Protein AF-A0A916F4X7-F1 (afdb_monomer_lite)

Sequence (88 aa):
MASALIDTNLALLLVVGTTNKAYISTHKRTKEFTEEDYDQLLFQLEGFESLWITSHCLAEVSNLLKQTDEKKARELLSTLSSVGGILF

Radius of gyration: 12.21 Å; chains: 1; bounding box: 28×23×32 Å

Secondary structure (DSSP, 8-state):
--EEE--HHHHHHHHHHHH-GGGTTTSTTTTTS-HHHHHHHHHHHTT-SEEE--HHHHHHHHHHTTSS-HHHHHHHHHHHHHHHTT--

Structure (mmCIF, N/CA/C/O backbone):
data_AF-A0A916F4X7-F1
#
_entry.id   AF-A0A916F4X7-F1
#
loop_
_atom_site.group_PDB
_atom_site.id
_atom_site.type_symbol
_atom_site.label_atom_id
_atom_site.label_alt_id
_atom_site.label_comp_id
_atom_site.label_asym_id
_atom_site.label_entity_id
_atom_site.label_seq_id
_atom_site.pdbx_PDB_ins_code
_atom_site.Cartn_x
_atom_site.Cartn_y
_atom_site.Cartn_z
_atom_site.occupancy
_atom_site.B_iso_or_equiv
_atom_site.auth_seq_id
_atom_site.auth_comp_id
_atom_site.auth_asym_id
_atom_site.auth_atom_id
_atom_site.pdbx_PD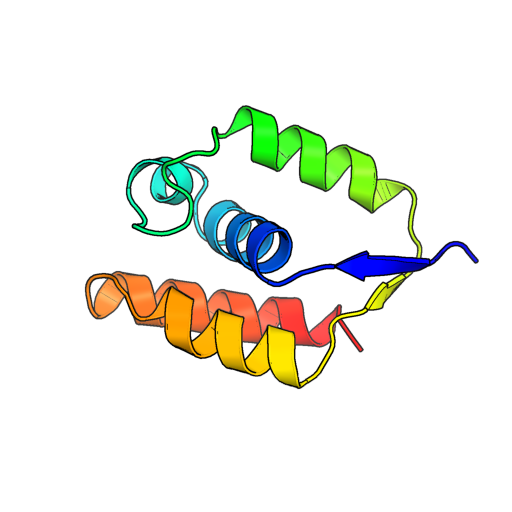B_model_num
ATOM 1 N N . MET A 1 1 ? 15.815 -7.210 -18.844 1.00 71.56 1 MET A N 1
ATOM 2 C CA . MET A 1 1 ? 15.162 -7.222 -17.529 1.00 71.56 1 MET A CA 1
ATOM 3 C C . MET A 1 1 ? 14.931 -5.782 -17.117 1.00 71.56 1 MET A C 1
ATOM 5 O O . MET A 1 1 ? 15.897 -5.073 -16.847 1.00 71.56 1 MET A O 1
ATOM 9 N N . ALA A 1 2 ? 13.689 -5.310 -17.221 1.00 90.38 2 ALA A N 1
ATOM 10 C CA . ALA A 1 2 ? 13.311 -3.976 -16.764 1.00 90.38 2 ALA A CA 1
ATOM 11 C C . ALA A 1 2 ? 12.912 -4.061 -15.289 1.00 90.38 2 ALA A C 1
ATOM 13 O O . ALA A 1 2 ? 12.147 -4.944 -14.906 1.00 90.38 2 ALA A O 1
ATOM 14 N N . SER A 1 3 ? 13.423 -3.146 -14.472 1.00 93.31 3 SER A N 1
ATOM 15 C CA . SER A 1 3 ? 13.098 -3.062 -13.049 1.00 93.31 3 SER A CA 1
ATOM 16 C C . SER A 1 3 ? 12.628 -1.662 -12.690 1.00 93.31 3 SER A C 1
ATOM 18 O O . SER A 1 3 ? 13.173 -0.686 -13.210 1.00 93.31 3 SER A O 1
ATOM 20 N N . ALA A 1 4 ? 11.678 -1.567 -11.767 1.00 93.25 4 ALA A N 1
ATOM 21 C CA . ALA A 1 4 ? 11.207 -0.297 -11.228 1.00 93.25 4 ALA A CA 1
ATOM 22 C C . ALA A 1 4 ? 11.546 -0.187 -9.740 1.00 93.25 4 ALA A C 1
ATOM 24 O O . ALA A 1 4 ? 11.526 -1.173 -9.006 1.00 93.25 4 ALA A O 1
ATOM 25 N N . LEU A 1 5 ? 11.868 1.028 -9.305 1.00 94.56 5 LEU A N 1
ATOM 26 C CA . LEU A 1 5 ? 11.978 1.385 -7.896 1.00 94.56 5 LEU A CA 1
ATOM 27 C C . LEU A 1 5 ? 10.696 2.124 -7.514 1.00 94.56 5 LEU A C 1
ATOM 29 O O . LEU A 1 5 ? 10.368 3.128 -8.145 1.00 94.56 5 LEU A O 1
ATOM 33 N N . ILE A 1 6 ? 9.984 1.632 -6.505 1.00 94.62 6 ILE A N 1
ATOM 34 C CA . ILE A 1 6 ? 8.742 2.24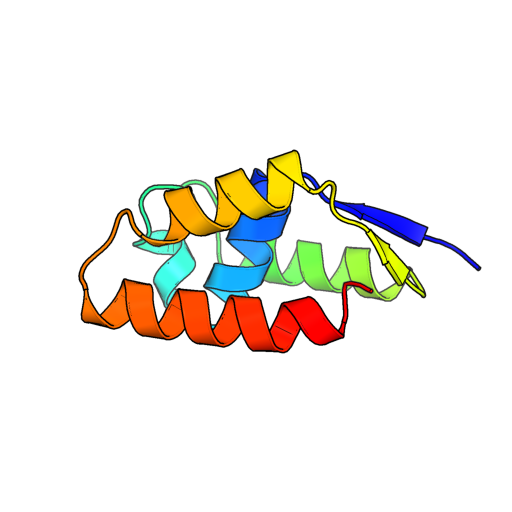0 -6.026 1.00 94.62 6 ILE A CA 1
ATOM 35 C C . ILE A 1 6 ? 9.021 3.131 -4.812 1.00 94.62 6 ILE A C 1
ATOM 37 O O . ILE A 1 6 ? 9.815 2.784 -3.932 1.00 94.62 6 ILE A O 1
ATOM 41 N N . ASP A 1 7 ? 8.381 4.297 -4.773 1.00 95.06 7 ASP A N 1
ATOM 42 C CA . ASP A 1 7 ? 8.461 5.210 -3.637 1.00 95.06 7 ASP A CA 1
ATOM 43 C C . ASP A 1 7 ? 7.445 4.845 -2.537 1.00 95.06 7 ASP A C 1
ATOM 45 O O . ASP A 1 7 ? 6.657 3.904 -2.662 1.00 95.06 7 ASP A O 1
ATOM 49 N N . THR A 1 8 ? 7.459 5.593 -1.430 1.00 95.62 8 THR A N 1
ATOM 50 C CA . THR A 1 8 ? 6.557 5.357 -0.294 1.00 95.62 8 THR A CA 1
ATOM 51 C C . THR A 1 8 ? 5.075 5.484 -0.685 1.00 95.62 8 THR A C 1
ATOM 53 O O . THR A 1 8 ? 4.256 4.683 -0.233 1.00 95.62 8 THR A O 1
ATOM 56 N N . ASN A 1 9 ? 4.702 6.468 -1.511 1.00 95.69 9 ASN A N 1
ATOM 57 C CA . ASN A 1 9 ? 3.296 6.762 -1.809 1.00 95.69 9 ASN A CA 1
ATOM 58 C C . ASN A 1 9 ? 2.679 5.725 -2.750 1.00 95.69 9 ASN A C 1
ATOM 60 O O . ASN A 1 9 ? 1.576 5.240 -2.491 1.00 95.69 9 ASN A O 1
ATOM 64 N N . LEU A 1 10 ? 3.400 5.333 -3.799 1.00 96.06 10 LEU A N 1
ATOM 65 C CA . LEU A 1 10 ? 2.950 4.282 -4.705 1.00 96.06 10 LEU A CA 1
ATOM 66 C C . LEU A 1 10 ? 2.966 2.916 -4.017 1.00 96.06 10 LEU A C 1
ATOM 68 O O . LEU A 1 10 ? 2.057 2.121 -4.237 1.00 96.06 10 LEU A O 1
ATOM 72 N N . ALA A 1 11 ? 3.922 2.653 -3.119 1.00 95.81 11 ALA A N 1
ATOM 73 C CA . ALA A 1 11 ? 3.901 1.440 -2.303 1.00 95.81 11 ALA A CA 1
ATOM 74 C C . ALA A 1 11 ? 2.688 1.404 -1.357 1.00 95.81 11 ALA A C 1
ATOM 76 O O . ALA A 1 11 ? 2.066 0.356 -1.190 1.00 95.81 11 ALA A O 1
ATOM 77 N N . LEU A 1 12 ? 2.309 2.544 -0.769 1.00 97.06 12 LEU A N 1
ATOM 78 C CA . LEU A 1 12 ? 1.082 2.654 0.022 1.00 97.06 12 LEU A CA 1
ATOM 79 C C . LEU A 1 12 ? -0.164 2.378 -0.817 1.00 97.06 12 LEU A C 1
ATOM 81 O O . LEU A 1 12 ? -1.004 1.590 -0.386 1.00 97.06 12 LEU A O 1
ATOM 85 N N . LEU A 1 13 ? -0.281 2.998 -1.994 1.00 97.56 13 LEU A N 1
ATOM 86 C CA . LEU A 1 13 ? -1.401 2.763 -2.906 1.00 97.56 13 LEU A CA 1
ATOM 87 C C . LEU A 1 13 ? -1.470 1.290 -3.321 1.00 97.56 13 LEU A C 1
ATOM 89 O O . LEU A 1 13 ? -2.543 0.692 -3.266 1.00 97.56 13 LEU A O 1
ATOM 93 N N . LEU A 1 14 ? -0.321 0.692 -3.647 1.00 96.50 14 LEU A N 1
ATOM 94 C CA . LEU A 1 14 ? -0.213 -0.715 -4.009 1.00 96.50 14 LEU A CA 1
ATOM 95 C C . LEU A 1 14 ? -0.712 -1.617 -2.878 1.00 96.50 14 LEU A C 1
ATOM 97 O O . LEU A 1 14 ? -1.562 -2.470 -3.121 1.00 96.50 14 LEU A O 1
ATOM 101 N N . VAL A 1 15 ? -0.239 -1.429 -1.641 1.00 96.88 15 VAL A N 1
ATOM 102 C CA . VAL A 1 15 ? -0.670 -2.270 -0.512 1.00 96.88 15 VAL A CA 1
ATOM 103 C C . VAL A 1 15 ? -2.146 -2.053 -0.190 1.00 96.88 15 VAL A C 1
ATOM 105 O O . VAL A 1 15 ? -2.883 -3.028 -0.089 1.00 96.88 15 VAL A O 1
ATOM 108 N N . VAL A 1 16 ? -2.599 -0.801 -0.068 1.00 97.69 16 VAL A N 1
ATOM 109 C CA . VAL A 1 16 ? -3.994 -0.487 0.281 1.00 97.69 16 VAL A CA 1
ATOM 110 C C . VAL A 1 16 ? -4.961 -1.026 -0.775 1.00 97.69 16 VAL A C 1
ATOM 112 O O . VAL A 1 16 ? -5.927 -1.698 -0.415 1.00 97.69 16 VAL A O 1
ATOM 115 N N . GLY A 1 17 ? -4.685 -0.788 -2.060 1.00 97.25 17 GLY A N 1
ATOM 116 C CA . GLY A 1 17 ? -5.516 -1.276 -3.160 1.00 97.25 17 GLY A CA 1
ATOM 117 C C . GLY A 1 17 ? -5.522 -2.801 -3.274 1.00 97.25 17 GLY A C 1
ATOM 118 O O . GLY A 1 17 ? -6.579 -3.387 -3.502 1.00 97.25 17 GLY A O 1
ATOM 119 N N . THR A 1 18 ? -4.380 -3.448 -3.013 1.00 96.31 18 THR A N 1
ATOM 120 C CA . THR A 1 18 ? -4.272 -4.919 -2.994 1.00 96.31 18 THR A CA 1
ATOM 121 C C . THR A 1 18 ? -5.036 -5.534 -1.822 1.00 96.31 18 THR A C 1
ATOM 123 O O . THR A 1 18 ? -5.620 -6.604 -1.971 1.00 96.31 18 THR A O 1
ATOM 126 N N . THR A 1 19 ? -5.073 -4.873 -0.660 1.00 96.75 19 THR A N 1
ATOM 127 C CA . THR A 1 19 ? -5.891 -5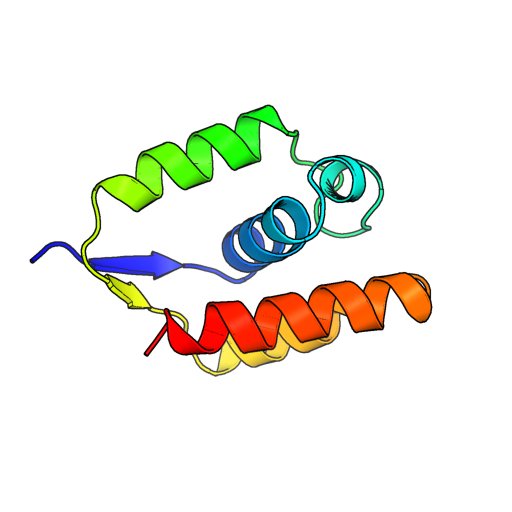.323 0.476 1.00 96.75 19 THR A CA 1
ATOM 128 C C . THR A 1 19 ? -7.378 -5.197 0.162 1.00 96.75 19 THR A C 1
ATOM 130 O O . THR A 1 19 ? -8.134 -6.149 0.347 1.00 96.75 19 THR A O 1
ATOM 133 N N . ASN A 1 20 ? -7.808 -4.007 -0.265 1.00 96.56 20 ASN A N 1
ATOM 134 C CA . ASN A 1 20 ? -9.179 -3.713 -0.662 1.00 96.56 20 ASN A CA 1
ATOM 135 C C . ASN A 1 20 ? -9.221 -2.351 -1.372 1.00 96.56 20 ASN A C 1
ATOM 137 O O . ASN A 1 20 ? -8.980 -1.326 -0.734 1.00 96.56 20 ASN A O 1
ATOM 141 N N . LYS A 1 21 ? -9.606 -2.313 -2.653 1.00 96.69 21 LYS A N 1
ATOM 142 C CA . LYS A 1 21 ? -9.726 -1.062 -3.425 1.00 96.69 21 LYS A CA 1
ATOM 143 C C . LYS A 1 21 ? -10.585 0.005 -2.732 1.00 96.69 21 LYS A C 1
ATOM 145 O O . LYS A 1 21 ? -10.188 1.166 -2.681 1.00 96.69 21 LYS A O 1
ATOM 150 N N . ALA A 1 22 ? -11.660 -0.388 -2.046 1.00 96.38 22 ALA A N 1
ATOM 151 C CA . ALA A 1 22 ? -12.513 0.549 -1.314 1.00 96.38 22 ALA A CA 1
ATOM 152 C C . ALA A 1 22 ? -11.793 1.239 -0.134 1.00 96.38 22 ALA A C 1
ATOM 154 O O . ALA A 1 22 ? -12.247 2.269 0.372 1.00 96.38 22 ALA A O 1
ATOM 155 N N . TYR A 1 23 ? -10.664 0.700 0.342 1.00 97.38 23 TYR A N 1
ATOM 156 C CA . TYR A 1 23 ? -9.855 1.353 1.370 1.00 97.38 23 TYR A CA 1
ATOM 157 C C . TYR A 1 23 ? -9.064 2.543 0.825 1.00 97.38 23 TYR A C 1
ATOM 159 O O . TYR A 1 23 ? -8.731 3.422 1.620 1.00 97.38 23 TYR A 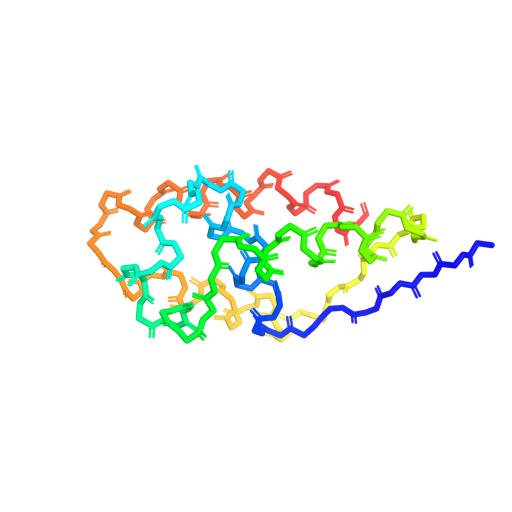O 1
ATOM 167 N N . ILE A 1 24 ? -8.829 2.630 -0.490 1.00 97.75 24 ILE A N 1
ATOM 168 C CA . ILE A 1 24 ? -8.079 3.730 -1.114 1.00 97.75 24 ILE A CA 1
ATOM 169 C C . ILE A 1 24 ? -8.705 5.074 -0.729 1.00 97.75 24 ILE A C 1
ATOM 171 O O . ILE A 1 24 ? -8.017 5.923 -0.161 1.00 97.75 24 ILE A O 1
ATOM 175 N N . SER A 1 25 ? -10.024 5.207 -0.901 1.00 96.50 25 SER A N 1
ATOM 176 C CA . SER A 1 25 ? -10.782 6.434 -0.613 1.00 96.50 25 SER A CA 1
ATOM 177 C C . SER A 1 25 ? -10.925 6.761 0.881 1.00 96.50 25 SER A C 1
ATOM 179 O O . SER A 1 25 ? -11.223 7.900 1.243 1.00 96.50 25 SER A O 1
ATOM 181 N N . THR A 1 26 ? -10.706 5.788 1.775 1.00 95.06 26 THR A N 1
ATOM 182 C CA . THR A 1 26 ? -10.923 5.962 3.225 1.00 95.06 26 THR A CA 1
ATOM 183 C C . THR A 1 26 ? -9.633 6.041 4.035 1.00 95.06 26 THR A C 1
ATOM 185 O O . THR A 1 26 ? -9.634 6.586 5.142 1.00 95.06 26 THR A O 1
ATOM 188 N N . HIS A 1 27 ? -8.517 5.530 3.517 1.00 95.94 27 HIS A N 1
ATOM 189 C CA . HIS A 1 27 ? -7.241 5.548 4.214 1.00 95.94 27 HIS A CA 1
ATOM 190 C C . HIS A 1 27 ? -6.558 6.919 4.081 1.00 95.94 27 HIS A C 1
ATOM 192 O O . HIS A 1 27 ? -6.427 7.490 2.999 1.00 95.94 27 HIS A O 1
ATOM 198 N N . LYS A 1 28 ? -6.079 7.462 5.209 1.00 94.75 28 LYS A N 1
ATOM 199 C CA . LYS A 1 28 ? -5.611 8.857 5.336 1.00 94.75 28 LYS A CA 1
ATOM 200 C C . LYS A 1 28 ? -4.573 9.274 4.287 1.00 94.75 28 LYS A C 1
ATOM 202 O O . LYS A 1 28 ? -4.542 10.448 3.922 1.00 94.75 28 LYS A O 1
ATOM 207 N N . ARG A 1 29 ? -3.716 8.339 3.867 1.00 95.44 29 ARG A N 1
ATOM 208 C CA . ARG A 1 29 ? -2.597 8.575 2.940 1.00 95.44 29 ARG A CA 1
ATOM 209 C C . ARG A 1 29 ? -2.907 8.298 1.479 1.00 95.44 29 ARG A C 1
ATOM 211 O O . ARG A 1 29 ? -2.148 8.743 0.640 1.00 95.44 29 ARG A O 1
ATOM 218 N N . THR A 1 30 ? -3.982 7.577 1.188 1.00 96.62 30 THR A N 1
ATOM 219 C 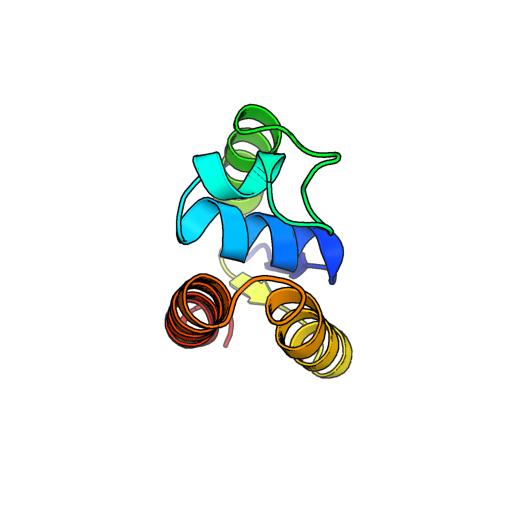CA . THR A 1 30 ? -4.323 7.193 -0.187 1.00 96.62 30 THR A CA 1
ATOM 220 C C . THR A 1 30 ? -5.616 7.829 -0.670 1.00 96.62 30 THR A C 1
ATOM 222 O O . THR A 1 30 ? -5.953 7.681 -1.831 1.00 96.62 30 THR A O 1
ATOM 225 N N . LYS A 1 31 ? -6.320 8.574 0.191 1.00 94.62 31 LYS A N 1
ATOM 226 C CA . LYS A 1 31 ? -7.581 9.256 -0.140 1.00 94.62 31 LYS A CA 1
ATOM 227 C C . LYS A 1 31 ? -7.486 10.290 -1.272 1.00 94.62 31 LYS A C 1
ATOM 229 O O . LYS A 1 31 ? -8.510 10.827 -1.674 1.00 94.62 31 LYS A O 1
ATOM 234 N N . GLU A 1 32 ? -6.273 10.655 -1.684 1.00 95.56 32 GLU A N 1
ATOM 235 C CA . GLU A 1 32 ? -6.026 11.518 -2.844 1.00 95.56 32 GLU A CA 1
ATOM 236 C C . GLU A 1 32 ? -6.018 10.747 -4.171 1.00 95.56 32 GLU A C 1
ATOM 238 O O . GLU A 1 32 ? -6.142 11.365 -5.222 1.00 95.56 32 GLU A O 1
ATOM 243 N N . PHE A 1 33 ? -5.920 9.417 -4.109 1.00 97.50 33 PHE A N 1
ATOM 244 C CA . PHE A 1 33 ? -6.003 8.512 -5.247 1.00 97.50 33 PHE A CA 1
ATOM 245 C C . PHE A 1 33 ? -7.405 7.912 -5.376 1.00 97.50 33 PHE A C 1
ATOM 247 O O . PHE A 1 33 ? -8.200 7.877 -4.430 1.00 97.50 33 PHE A O 1
ATOM 254 N N . THR A 1 34 ? -7.670 7.391 -6.564 1.00 97.94 34 THR A N 1
ATOM 255 C CA . THR A 1 34 ? -8.878 6.661 -6.944 1.00 97.94 34 THR A CA 1
ATOM 256 C C . THR A 1 34 ? -8.592 5.169 -7.127 1.00 97.94 34 THR A C 1
ATOM 258 O O . THR A 1 34 ? -7.440 4.727 -7.113 1.00 97.94 34 THR A O 1
ATOM 261 N N . GLU A 1 35 ? -9.646 4.365 -7.280 1.00 98.12 35 GLU A N 1
ATOM 262 C CA . GLU A 1 35 ? -9.481 2.950 -7.633 1.00 98.12 35 GLU A CA 1
ATOM 263 C C . GLU A 1 35 ? -8.890 2.806 -9.045 1.00 98.12 35 GLU A C 1
ATOM 265 O O . GLU A 1 35 ? -8.066 1.923 -9.281 1.00 98.12 35 GLU A O 1
ATOM 270 N N . GLU A 1 36 ? -9.231 3.727 -9.948 1.00 98.12 36 GLU A N 1
ATOM 271 C CA . GLU A 1 36 ? -8.668 3.818 -11.291 1.00 98.12 36 GLU A CA 1
ATOM 272 C C . GLU A 1 36 ? -7.166 4.134 -11.271 1.00 98.12 36 GLU A C 1
ATOM 274 O O . GLU A 1 36 ? -6.418 3.548 -12.052 1.00 98.12 36 GLU A O 1
ATOM 279 N N . ASP A 1 37 ? -6.694 5.001 -10.367 1.00 97.94 37 ASP A N 1
ATOM 280 C CA . ASP A 1 37 ? -5.256 5.278 -10.209 1.00 97.94 37 ASP A CA 1
ATOM 281 C C . ASP A 1 37 ? -4.485 4.025 -9.775 1.00 97.94 37 ASP A C 1
ATOM 283 O O . ASP A 1 37 ? -3.366 3.788 -10.231 1.00 97.94 37 ASP A O 1
ATOM 287 N N . TYR A 1 38 ? -5.088 3.192 -8.922 1.00 97.94 38 TYR A N 1
ATOM 288 C CA . TYR A 1 38 ? -4.510 1.900 -8.555 1.00 97.94 38 TYR A CA 1
ATOM 289 C C . TYR A 1 38 ? -4.457 0.939 -9.750 1.00 97.94 38 TYR A C 1
ATOM 291 O O . TYR A 1 38 ? -3.442 0.273 -9.951 1.00 97.94 38 TYR A O 1
ATOM 299 N N . ASP A 1 39 ? -5.500 0.895 -10.579 1.00 97.81 39 ASP A N 1
ATOM 300 C CA . ASP A 1 39 ? -5.495 0.076 -11.795 1.00 97.81 39 ASP A CA 1
ATOM 301 C C . ASP A 1 39 ? -4.446 0.554 -12.810 1.00 97.81 39 ASP A C 1
ATOM 303 O O . ASP A 1 39 ? -3.751 -0.262 -13.419 1.00 97.81 39 ASP A O 1
ATOM 307 N N . GLN A 1 40 ? -4.262 1.871 -12.947 1.00 97.69 40 GLN A N 1
ATOM 308 C CA . GLN A 1 40 ? -3.182 2.439 -13.756 1.00 97.69 40 GLN A CA 1
ATOM 309 C C . GLN A 1 40 ? -1.802 2.085 -13.204 1.00 97.69 40 GLN A C 1
ATOM 311 O O . GLN A 1 40 ? -0.912 1.746 -13.985 1.00 97.69 40 GLN A O 1
ATOM 316 N N . LEU A 1 41 ? -1.628 2.118 -11.879 1.00 96.38 41 LEU A N 1
ATOM 317 C CA . LEU A 1 41 ? -0.394 1.674 -11.243 1.00 96.38 41 LEU A CA 1
ATOM 318 C C . LEU A 1 41 ? -0.109 0.212 -11.602 1.00 96.38 41 LEU A C 1
ATOM 320 O O . LEU A 1 41 ? 0.967 -0.073 -12.112 1.00 96.38 41 LEU A O 1
ATOM 324 N N . LEU A 1 42 ? -1.065 -0.705 -11.417 1.00 95.62 42 LEU A N 1
ATOM 325 C CA . LEU A 1 42 ? -0.873 -2.116 -11.775 1.00 95.62 42 LEU A CA 1
ATOM 326 C C . LEU A 1 42 ? -0.478 -2.291 -13.246 1.00 95.62 42 LEU A C 1
ATOM 328 O O . LEU A 1 42 ? 0.513 -2.961 -13.528 1.00 95.62 42 LEU A O 1
ATOM 332 N N . PHE A 1 43 ? -1.186 -1.626 -14.163 1.00 96.44 43 PHE A N 1
ATOM 333 C CA . PHE A 1 43 ? -0.883 -1.670 -15.594 1.00 96.44 43 PHE A CA 1
ATOM 334 C C . PHE A 1 43 ? 0.545 -1.195 -15.915 1.00 96.44 43 PHE A C 1
ATOM 336 O O . PHE A 1 43 ? 1.232 -1.774 -16.753 1.00 96.44 43 PHE A O 1
ATOM 343 N N . GLN A 1 44 ? 1.027 -0.155 -15.232 1.00 94.44 44 GLN A N 1
ATOM 344 C CA . GLN A 1 44 ? 2.399 0.331 -15.397 1.00 94.44 44 GLN A CA 1
ATOM 345 C C . GLN A 1 44 ? 3.424 -0.653 -14.821 1.00 94.44 44 GLN A C 1
ATOM 347 O O . GLN A 1 44 ? 4.506 -0.811 -15.388 1.00 94.44 44 GLN A O 1
ATOM 352 N N . LEU A 1 45 ? 3.093 -1.319 -13.709 1.00 93.00 45 LEU A N 1
ATOM 353 C CA . LEU A 1 45 ? 3.975 -2.277 -13.046 1.00 93.00 45 LEU A CA 1
ATOM 354 C C . LEU A 1 45 ? 4.100 -3.611 -13.806 1.00 93.00 45 LEU A C 1
ATOM 356 O O . LEU A 1 45 ? 5.158 -4.231 -13.725 1.00 93.00 45 LEU A O 1
ATOM 360 N N . GLU A 1 46 ? 3.094 -4.021 -14.591 1.00 91.38 46 GLU A N 1
ATOM 361 C CA . GLU A 1 46 ? 3.123 -5.245 -15.421 1.00 91.38 46 GLU A CA 1
ATOM 362 C C . GLU A 1 46 ? 4.316 -5.307 -16.393 1.00 91.38 46 GLU A C 1
ATOM 364 O O . GLU A 1 46 ? 4.766 -6.392 -16.762 1.00 91.38 46 GLU A O 1
ATOM 369 N N . GLY A 1 47 ? 4.858 -4.156 -16.801 1.00 90.44 47 GLY A N 1
ATOM 370 C CA . GLY A 1 47 ? 6.020 -4.077 -17.691 1.00 90.44 47 GLY A CA 1
ATOM 371 C C . GLY A 1 47 ? 7.371 -4.373 -17.025 1.00 90.44 47 GLY A C 1
ATOM 372 O O . GLY A 1 47 ? 8.387 -4.427 -17.724 1.00 90.44 47 GLY A O 1
ATOM 373 N N . PHE A 1 48 ? 7.413 -4.537 -15.700 1.00 92.62 48 PHE A N 1
ATOM 374 C CA . PHE A 1 48 ? 8.646 -4.734 -14.941 1.00 92.62 48 PHE A CA 1
ATOM 375 C C . PHE A 1 48 ? 8.742 -6.159 -14.393 1.00 92.62 48 PHE A C 1
ATOM 377 O O . PHE A 1 48 ? 7.825 -6.672 -13.764 1.00 92.62 48 PHE A O 1
ATOM 384 N N . GLU A 1 49 ? 9.902 -6.789 -14.581 1.00 90.19 49 GLU A N 1
ATOM 385 C CA . GLU A 1 49 ? 10.179 -8.135 -14.060 1.00 90.19 49 GLU A CA 1
ATOM 386 C C . GLU A 1 49 ? 10.472 -8.122 -12.554 1.00 90.19 49 GLU A C 1
ATOM 388 O O . GLU A 1 49 ? 10.403 -9.152 -11.886 1.00 90.19 49 GLU A O 1
ATOM 393 N N . SER A 1 50 ? 10.862 -6.966 -12.013 1.00 89.62 50 SER A N 1
ATOM 394 C CA . SER A 1 50 ? 11.195 -6.818 -10.599 1.00 89.62 50 SER A CA 1
ATOM 395 C C . SER A 1 50 ? 10.847 -5.427 -10.093 1.00 89.62 50 SER A C 1
ATOM 397 O O . SER A 1 50 ? 11.109 -4.417 -10.758 1.00 89.62 50 SER A O 1
ATOM 399 N N . LEU A 1 51 ? 10.308 -5.393 -8.878 1.00 92.12 51 LEU A N 1
ATOM 400 C CA . LEU A 1 51 ? 9.994 -4.177 -8.148 1.00 92.12 51 LEU A CA 1
ATOM 401 C C . LEU A 1 51 ? 10.882 -4.080 -6.923 1.00 92.12 51 LEU A C 1
ATOM 403 O O . LEU A 1 51 ? 10.920 -4.983 -6.095 1.00 92.12 51 LEU A O 1
ATOM 407 N N . TRP A 1 52 ? 11.578 -2.960 -6.809 1.00 92.94 52 TRP A N 1
ATOM 408 C CA . TRP A 1 52 ? 12.469 -2.672 -5.700 1.00 92.94 52 TRP A CA 1
ATOM 409 C C . TRP A 1 52 ? 11.846 -1.622 -4.796 1.00 92.94 52 TRP A C 1
ATOM 411 O O . TRP A 1 52 ? 11.197 -0.687 -5.263 1.00 92.94 52 TRP A O 1
ATOM 421 N N . ILE A 1 53 ? 12.114 -1.733 -3.501 1.00 93.19 53 ILE A N 1
ATOM 422 C CA . ILE A 1 53 ? 11.796 -0.712 -2.506 1.00 93.19 53 ILE A CA 1
ATOM 423 C C . ILE A 1 53 ? 13.009 -0.514 -1.599 1.00 93.19 53 ILE A C 1
ATOM 425 O O . ILE A 1 53 ? 13.717 -1.463 -1.261 1.00 93.19 53 ILE A O 1
ATOM 429 N N . THR A 1 54 ? 13.278 0.726 -1.193 1.00 94.00 54 THR A N 1
ATOM 430 C CA . THR A 1 54 ? 14.354 0.978 -0.225 1.00 94.00 54 THR A CA 1
ATOM 431 C C . THR A 1 54 ? 13.906 0.599 1.187 1.00 94.00 54 THR A C 1
ATOM 433 O O . THR A 1 54 ? 12.727 0.700 1.528 1.00 94.00 54 THR A O 1
ATOM 436 N N . SER A 1 55 ? 14.848 0.208 2.050 1.00 92.75 55 SER A N 1
ATOM 437 C CA . SER A 1 55 ? 14.550 -0.119 3.453 1.00 92.75 55 SER A CA 1
ATOM 438 C C . SER A 1 55 ? 13.890 1.044 4.202 1.00 92.75 55 SER A C 1
ATOM 440 O O . SER A 1 55 ? 13.010 0.822 5.033 1.00 92.75 55 SER A O 1
ATOM 442 N N . HIS A 1 56 ? 14.273 2.282 3.875 1.00 94.62 56 HIS A N 1
ATOM 443 C CA . HIS A 1 56 ? 13.661 3.481 4.435 1.00 94.62 56 HIS A CA 1
ATOM 444 C C . HIS A 1 56 ? 12.198 3.632 3.998 1.00 94.62 56 HIS A C 1
ATOM 446 O O . HIS A 1 56 ? 11.329 3.767 4.858 1.00 94.62 56 HIS A O 1
ATOM 452 N N . CYS A 1 57 ? 11.913 3.516 2.695 1.00 94.88 57 CYS A N 1
ATOM 453 C CA . CYS A 1 57 ? 10.542 3.547 2.178 1.00 94.88 57 CYS A CA 1
ATOM 454 C C . CYS A 1 57 ? 9.692 2.424 2.782 1.00 94.88 57 CYS A C 1
ATOM 456 O O . CYS A 1 57 ? 8.574 2.670 3.220 1.00 94.88 57 CYS A O 1
ATOM 458 N N . LEU A 1 58 ? 10.226 1.203 2.894 1.00 94.31 58 LEU A N 1
ATOM 459 C CA . LEU A 1 58 ? 9.507 0.076 3.492 1.00 94.31 58 LEU A CA 1
ATOM 460 C C . LEU A 1 58 ? 9.148 0.329 4.968 1.00 94.31 58 LEU A C 1
ATOM 462 O O . LEU A 1 58 ? 8.024 0.049 5.399 1.00 94.31 58 LEU A O 1
ATOM 466 N N . ALA A 1 59 ? 10.083 0.881 5.746 1.00 94.69 59 ALA A N 1
ATOM 467 C CA . ALA A 1 59 ? 9.831 1.256 7.135 1.00 94.69 59 ALA A CA 1
ATOM 468 C C . ALA A 1 59 ? 8.758 2.353 7.240 1.00 94.69 59 ALA A C 1
ATOM 470 O O . ALA A 1 59 ? 7.878 2.287 8.104 1.00 94.69 59 ALA A O 1
ATOM 471 N N . GLU A 1 60 ? 8.798 3.339 6.345 1.00 96.81 60 GLU A N 1
ATOM 472 C CA . GLU A 1 60 ? 7.809 4.409 6.286 1.00 96.81 60 GLU A CA 1
ATOM 473 C C . GLU A 1 60 ? 6.414 3.882 5.918 1.00 96.81 60 GLU A C 1
ATOM 475 O O . GLU A 1 60 ? 5.452 4.177 6.629 1.00 96.81 60 GLU A O 1
ATOM 480 N N . VAL A 1 61 ? 6.304 3.019 4.901 1.00 96.50 61 VAL A N 1
ATOM 481 C CA . VAL A 1 61 ? 5.053 2.343 4.513 1.00 96.50 61 VAL A CA 1
ATOM 482 C C . VAL A 1 61 ? 4.444 1.612 5.713 1.00 96.50 61 VAL A C 1
ATOM 484 O O . VAL A 1 61 ? 3.287 1.850 6.054 1.00 96.50 61 VAL A O 1
ATOM 487 N N . SER A 1 62 ? 5.226 0.792 6.424 1.00 95.62 62 SER A N 1
ATOM 488 C CA . SER A 1 62 ? 4.759 0.058 7.614 1.00 95.62 62 SER A CA 1
ATOM 489 C C . SER A 1 62 ? 4.210 0.978 8.714 1.00 95.62 62 SER A C 1
ATOM 491 O O . SER A 1 62 ? 3.213 0.659 9.368 1.00 95.62 62 SER A O 1
ATOM 493 N N . ASN A 1 63 ? 4.825 2.146 8.915 1.00 97.38 63 ASN A N 1
ATOM 494 C CA . ASN A 1 63 ? 4.355 3.131 9.889 1.00 97.38 63 ASN A CA 1
ATOM 495 C C . ASN A 1 63 ? 3.088 3.858 9.421 1.00 97.38 63 ASN A C 1
ATOM 497 O O . ASN A 1 63 ? 2.189 4.113 10.225 1.00 97.38 63 ASN A O 1
ATOM 501 N N . LEU A 1 64 ? 3.001 4.189 8.133 1.00 97.75 64 LEU A N 1
ATOM 502 C CA . LEU A 1 64 ? 1.878 4.923 7.558 1.00 97.75 64 LEU A CA 1
ATOM 503 C C . LEU A 1 64 ? 0.612 4.061 7.432 1.00 97.75 64 LEU A C 1
ATOM 505 O O . LEU A 1 64 ? -0.471 4.577 7.704 1.00 97.75 64 LEU A O 1
ATOM 509 N N . LEU A 1 65 ? 0.729 2.763 7.127 1.00 96.94 65 LEU A N 1
ATOM 510 C CA . LEU A 1 65 ? -0.405 1.820 7.070 1.00 96.94 65 LEU A CA 1
ATOM 511 C C . LEU A 1 65 ? -1.130 1.653 8.414 1.00 96.94 65 LEU A C 1
ATOM 513 O O . LEU A 1 65 ? -2.295 1.268 8.457 1.00 96.94 65 LEU A O 1
ATOM 517 N N . LYS A 1 66 ? -0.460 1.959 9.530 1.00 96.75 66 LYS A N 1
ATOM 518 C CA . LYS A 1 66 ? -1.057 1.921 10.875 1.00 96.75 66 LYS A CA 1
ATOM 519 C C . LYS A 1 66 ? -1.918 3.148 11.184 1.00 96.75 66 LYS A C 1
ATOM 521 O O . LYS A 1 66 ? -2.546 3.188 12.236 1.00 96.75 66 LYS A O 1
ATOM 526 N N . GLN A 1 67 ? -1.962 4.159 10.309 1.00 95.50 67 GLN A N 1
ATOM 527 C CA . GLN A 1 67 ? -2.757 5.382 10.505 1.00 95.50 67 GLN A CA 1
ATOM 528 C C . GLN A 1 67 ? -4.241 5.166 10.155 1.00 95.50 67 GLN A C 1
ATOM 530 O O . GLN A 1 67 ? -4.835 5.930 9.392 1.00 95.50 67 GLN A O 1
ATOM 535 N N . THR A 1 68 ? -4.839 4.118 10.716 1.00 95.19 68 THR A N 1
ATOM 536 C CA . THR A 1 68 ? -6.236 3.707 10.540 1.00 95.19 68 THR A CA 1
ATOM 537 C C . THR A 1 68 ? -6.696 2.922 11.780 1.00 95.19 68 THR A C 1
ATOM 539 O O . THR A 1 68 ? -5.972 2.873 12.775 1.00 95.19 68 THR A O 1
ATOM 542 N N . ASP A 1 69 ? -7.899 2.348 11.774 1.00 95.00 69 ASP A N 1
ATOM 543 C CA . ASP A 1 69 ? -8.353 1.502 12.881 1.00 95.00 69 ASP A CA 1
ATOM 544 C C . ASP A 1 69 ? -7.541 0.198 12.989 1.00 95.00 69 ASP A C 1
ATOM 546 O O . ASP A 1 69 ? -6.951 -0.282 12.020 1.00 95.00 69 ASP A O 1
ATOM 550 N N . GLU A 1 70 ? -7.500 -0.391 14.186 1.00 95.38 70 GLU A N 1
ATOM 551 C CA . GLU A 1 70 ? -6.636 -1.541 14.476 1.00 95.38 70 GLU A CA 1
ATOM 552 C C . GLU A 1 70 ? -6.916 -2.747 13.568 1.00 95.38 70 GLU A C 1
ATOM 554 O O . GLU A 1 70 ? -5.987 -3.456 13.170 1.00 95.38 70 GLU A O 1
ATOM 559 N N . LYS A 1 71 ? -8.184 -2.975 13.210 1.00 95.81 71 LYS A N 1
ATOM 560 C CA . LYS A 1 71 ? -8.567 -4.095 12.351 1.00 95.81 71 LYS A CA 1
ATOM 561 C C . LYS A 1 71 ? -8.013 -3.892 10.941 1.00 95.81 71 LYS A C 1
ATOM 563 O O . LYS A 1 71 ? -7.303 -4.769 10.448 1.00 95.81 71 LYS A O 1
ATOM 568 N N . LYS A 1 72 ? -8.258 -2.726 10.332 1.00 95.69 72 LYS A N 1
ATOM 569 C CA . LYS A 1 72 ? -7.710 -2.393 9.007 1.00 95.69 72 LYS A CA 1
ATOM 570 C C . LYS A 1 72 ? -6.187 -2.384 9.001 1.00 95.69 72 LYS A C 1
ATOM 572 O O . LYS A 1 72 ? -5.583 -2.913 8.075 1.00 95.69 72 LYS A O 1
ATOM 577 N N . ALA A 1 73 ? -5.551 -1.850 10.042 1.00 96.69 73 ALA A N 1
ATOM 578 C CA . ALA A 1 73 ? -4.094 -1.832 10.142 1.00 96.69 73 ALA A CA 1
ATOM 579 C C . ALA A 1 73 ? -3.504 -3.253 10.108 1.00 96.69 73 ALA A C 1
ATOM 581 O O . ALA A 1 73 ? -2.504 -3.489 9.431 1.00 96.69 73 ALA A O 1
ATOM 582 N N . ARG A 1 74 ? -4.132 -4.221 10.792 1.00 96.62 74 ARG A N 1
ATOM 583 C CA . ARG A 1 74 ? -3.710 -5.631 10.744 1.00 96.62 74 ARG A CA 1
ATOM 584 C C . ARG A 1 74 ? -3.874 -6.238 9.348 1.00 96.62 74 ARG A C 1
ATOM 586 O O . ARG A 1 74 ? -2.960 -6.915 8.886 1.00 96.62 74 ARG A O 1
ATOM 593 N N . GLU A 1 75 ? -4.992 -5.973 8.671 1.00 96.75 75 GLU A N 1
ATOM 594 C CA . GLU A 1 75 ? -5.241 -6.436 7.293 1.00 96.75 75 GLU A CA 1
ATOM 595 C C . GLU A 1 75 ? -4.191 -5.881 6.309 1.00 96.75 75 GLU A C 1
ATOM 597 O O . GLU A 1 75 ? -3.589 -6.629 5.533 1.00 96.75 75 GLU A O 1
ATOM 602 N N . LEU A 1 76 ? -3.901 -4.580 6.402 1.00 96.88 76 LEU A N 1
ATOM 603 C CA . LEU A 1 76 ? -2.900 -3.898 5.579 1.00 96.88 76 LEU A CA 1
ATOM 604 C C . LEU A 1 76 ? -1.486 -4.447 5.818 1.00 96.88 76 LEU A C 1
ATOM 606 O O . LEU A 1 76 ? -0.759 -4.727 4.868 1.00 96.88 76 LEU A O 1
ATOM 610 N N . LEU A 1 77 ? -1.090 -4.652 7.078 1.00 95.94 77 LEU A N 1
ATOM 611 C CA . LEU A 1 77 ? 0.230 -5.203 7.412 1.00 95.94 77 LEU A CA 1
ATOM 612 C C . LEU A 1 77 ? 0.381 -6.671 6.987 1.00 95.94 77 LEU A C 1
ATOM 614 O O . LEU A 1 77 ? 1.468 -7.070 6.574 1.00 95.94 77 LEU A O 1
ATOM 618 N N . SER A 1 78 ? -0.697 -7.461 7.038 1.00 95.31 78 SER A N 1
ATOM 619 C CA . SER A 1 78 ? -0.716 -8.828 6.498 1.00 95.31 78 SER A CA 1
ATOM 620 C C . SER A 1 78 ? -0.571 -8.851 4.974 1.00 95.31 78 SER A C 1
ATOM 622 O O . SER A 1 78 ? 0.009 -9.778 4.409 1.00 95.31 78 SER A O 1
ATOM 624 N N . THR A 1 79 ? -1.100 -7.835 4.294 1.00 95.38 79 THR A N 1
ATOM 625 C CA . THR A 1 79 ? -0.913 -7.679 2.849 1.00 95.38 79 THR A CA 1
ATOM 626 C C . THR A 1 79 ? 0.525 -7.267 2.548 1.00 95.38 79 THR A C 1
ATOM 628 O O . THR A 1 79 ? 1.165 -7.885 1.703 1.00 95.38 79 THR A O 1
ATOM 631 N N . LEU A 1 80 ? 1.083 -6.305 3.294 1.00 93.88 80 LEU A N 1
ATOM 632 C CA . LEU A 1 80 ? 2.478 -5.882 3.147 1.00 93.88 80 LEU A CA 1
ATOM 633 C C . LEU A 1 80 ? 3.465 -7.048 3.311 1.00 93.88 80 LEU A C 1
ATOM 635 O O . LEU A 1 80 ? 4.424 -7.128 2.552 1.00 93.88 80 LEU A O 1
ATOM 639 N N . SER A 1 81 ? 3.243 -7.965 4.259 1.00 90.12 81 SER A N 1
ATOM 640 C CA . SER A 1 81 ? 4.118 -9.135 4.430 1.00 90.12 81 SER A CA 1
ATOM 641 C C . SER A 1 81 ? 4.007 -10.139 3.279 1.00 90.12 81 SER A C 1
ATOM 643 O O . SER A 1 81 ? 5.003 -10.764 2.924 1.00 90.12 81 SER A O 1
ATOM 645 N N . SER A 1 82 ? 2.826 -10.257 2.667 1.00 85.69 82 SER A N 1
ATOM 646 C CA . SER A 1 82 ? 2.589 -11.129 1.508 1.00 85.69 82 SER A CA 1
ATOM 647 C C . SER A 1 82 ? 3.186 -10.544 0.221 1.00 85.69 82 SER A C 1
ATOM 649 O O . SER A 1 82 ? 3.777 -11.270 -0.571 1.00 85.69 82 SER A O 1
ATOM 651 N N . VAL A 1 83 ? 3.096 -9.220 0.044 1.00 75.12 83 VAL A N 1
ATOM 652 C CA . VAL A 1 83 ? 3.701 -8.478 -1.080 1.00 75.12 83 VAL A CA 1
ATOM 653 C C . VAL A 1 83 ? 5.216 -8.329 -0.900 1.00 75.12 83 VAL A C 1
ATOM 655 O O . VAL A 1 83 ? 5.958 -8.312 -1.875 1.00 75.12 83 VAL A O 1
ATOM 658 N N . GLY A 1 84 ? 5.711 -8.291 0.339 1.00 59.88 84 GLY A N 1
ATOM 659 C CA . GLY A 1 84 ? 7.141 -8.245 0.648 1.00 59.88 84 GLY A CA 1
ATOM 660 C C . GLY A 1 84 ? 7.921 -9.458 0.137 1.00 59.88 84 GLY A C 1
ATOM 661 O O . GLY A 1 84 ? 9.096 -9.319 -0.173 1.00 59.88 84 GLY A O 1
ATOM 662 N N . GLY A 1 85 ? 7.269 -10.615 -0.028 1.00 54.81 85 GLY A N 1
ATOM 663 C CA . GLY A 1 85 ? 7.865 -11.784 -0.688 1.00 54.81 85 GLY A CA 1
ATOM 664 C C . GLY A 1 85 ? 8.013 -11.653 -2.211 1.00 54.81 85 GLY A C 1
ATOM 665 O O . GLY A 1 85 ? 8.646 -12.505 -2.817 1.00 54.81 85 GLY A O 1
ATOM 666 N N . ILE A 1 86 ? 7.423 -10.616 -2.819 1.00 50.78 86 ILE A N 1
ATOM 667 C CA . ILE A 1 86 ? 7.5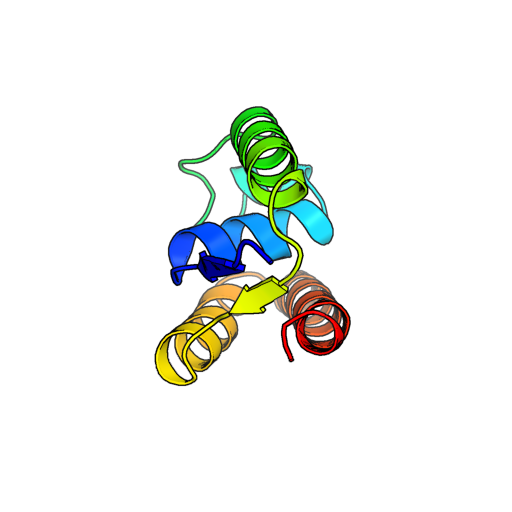22 -10.269 -4.250 1.00 50.78 86 ILE A CA 1
ATOM 668 C C . ILE A 1 86 ? 8.540 -9.126 -4.467 1.00 50.78 86 ILE A C 1
ATOM 670 O O . ILE A 1 86 ? 9.043 -8.942 -5.570 1.00 50.78 86 ILE A O 1
ATOM 674 N N . LEU A 1 87 ? 8.859 -8.359 -3.415 1.00 50.12 87 LEU A N 1
ATOM 675 C CA . LEU A 1 87 ? 9.758 -7.193 -3.451 1.00 50.12 87 LEU A CA 1
ATOM 676 C C . LEU A 1 87 ? 11.246 -7.534 -3.206 1.00 50.12 87 LEU A C 1
ATOM 678 O O . LEU A 1 87 ? 12.059 -6.615 -3.080 1.00 50.12 87 LEU A O 1
ATOM 682 N N . PHE A 1 88 ? 11.600 -8.823 -3.133 1.00 41.34 88 PHE A N 1
ATOM 683 C CA . PHE A 1 88 ? 12.974 -9.324 -2.993 1.00 41.34 88 PHE A CA 1
ATOM 684 C C . PHE A 1 88 ? 13.189 -10.615 -3.780 1.00 41.34 88 PHE A C 1
ATOM 686 O O . PHE A 1 88 ? 12.309 -11.501 -3.696 1.00 41.34 88 PHE A O 1
#

pLDDT: mean 92.31, std 10.89, range [41.34, 98.12]

Foldseek 3Di:
DAEEEDALLLVLLQLQVVLPQVCQCVQPRNVVDHSVVSVVSVVVCVVHPAYAYDPVSLVVNLVSLCRDDPVSSVSSVVSSVVCVVRRD